Protein AF-W5TUC9-F1 (afdb_monomer_lite)

Radius of gyration: 22.53 Å; chains: 1; bounding box: 46×26×66 Å

Foldseek 3Di:
DPPPDPVVLVVLVVVLVVVLVVCVVPDVPGDQPDPVNVVVVVVSVVVVVVVVVVVVVVVVVVVVVVVVVVVVVVVVVVVVD

Structure (mmCIF, N/CA/C/O backbone):
data_AF-W5TUC9-F1
#
_entry.id   AF-W5TUC9-F1
#
loop_
_atom_site.group_PDB
_atom_site.id
_atom_site.type_symbol
_atom_site.label_atom_id
_atom_site.label_alt_id
_atom_site.label_comp_id
_atom_site.label_asym_id
_atom_site.label_entity_id
_atom_site.label_seq_id
_atom_site.pdbx_PDB_ins_code
_atom_site.Cartn_x
_atom_site.Cartn_y
_atom_site.Cartn_z
_atom_site.occupancy
_atom_site.B_iso_or_equiv
_atom_site.auth_seq_id
_atom_site.auth_comp_id
_atom_site.auth_asym_id
_atom_site.auth_atom_id
_atom_site.pdbx_PDB_model_num
ATOM 1 N N . MET A 1 1 ? 11.339 17.866 -2.884 1.00 41.59 1 MET A N 1
ATOM 2 C CA . MET A 1 1 ? 10.787 16.635 -3.486 1.00 41.59 1 MET A CA 1
ATOM 3 C C . MET A 1 1 ? 9.533 16.323 -2.702 1.00 41.59 1 MET A C 1
ATOM 5 O O . MET A 1 1 ? 9.658 16.166 -1.498 1.00 41.59 1 MET A O 1
ATOM 9 N N . SER A 1 2 ? 8.351 16.366 -3.321 1.00 49.97 2 SER A N 1
ATOM 10 C CA . SER A 1 2 ? 7.154 15.855 -2.647 1.00 49.97 2 SER A CA 1
ATOM 11 C C . SER A 1 2 ? 7.355 14.356 -2.518 1.00 49.97 2 SER A C 1
ATOM 13 O O . SER A 1 2 ? 7.570 13.694 -3.531 1.00 49.97 2 SER A O 1
ATOM 15 N N . GLU A 1 3 ? 7.379 13.848 -1.296 1.00 58.69 3 GLU A N 1
ATOM 16 C CA . GLU A 1 3 ? 7.312 12.416 -1.044 1.00 58.69 3 GLU A CA 1
ATOM 17 C C . GLU A 1 3 ? 5.956 11.965 -1.598 1.00 58.69 3 GLU A C 1
ATOM 19 O O . GLU A 1 3 ? 4.904 12.376 -1.113 1.00 58.69 3 GLU A O 1
ATOM 24 N N . ILE A 1 4 ? 5.972 11.285 -2.747 1.00 66.25 4 ILE A N 1
ATOM 25 C CA . ILE A 1 4 ? 4.759 10.724 -3.338 1.00 66.25 4 ILE A CA 1
ATOM 26 C C . ILE A 1 4 ? 4.515 9.444 -2.555 1.00 66.25 4 ILE A C 1
ATOM 28 O O . ILE A 1 4 ? 5.039 8.385 -2.895 1.00 66.25 4 ILE A O 1
ATOM 32 N N . GLU A 1 5 ? 3.781 9.564 -1.456 1.00 65.56 5 GLU A N 1
ATOM 33 C CA . GLU A 1 5 ? 3.230 8.400 -0.781 1.00 65.56 5 GLU A CA 1
ATOM 34 C C . GLU A 1 5 ? 2.359 7.621 -1.786 1.00 65.56 5 GLU A C 1
ATOM 36 O O . GLU A 1 5 ? 1.529 8.229 -2.476 1.00 65.56 5 GLU A O 1
ATOM 41 N N . PRO A 1 6 ? 2.541 6.295 -1.932 1.00 82.44 6 PRO A N 1
ATOM 42 C CA . PRO A 1 6 ? 1.740 5.517 -2.865 1.00 82.44 6 PRO A CA 1
ATOM 43 C C . PRO A 1 6 ? 0.266 5.601 -2.459 1.00 82.44 6 PRO A C 1
ATOM 45 O O . PRO A 1 6 ? -0.110 5.143 -1.379 1.00 82.44 6 PRO A O 1
ATOM 48 N N . SER A 1 7 ? -0.580 6.168 -3.320 1.00 85.69 7 SER A N 1
ATOM 49 C CA . SER A 1 7 ? -2.006 6.393 -3.029 1.00 85.69 7 SER A CA 1
ATOM 50 C C . SER A 1 7 ? -2.736 5.117 -2.605 1.00 85.69 7 SER A C 1
ATOM 52 O O . SER A 1 7 ? -3.632 5.161 -1.767 1.00 85.69 7 SER A O 1
ATOM 54 N N . GLU A 1 8 ? -2.325 3.968 -3.138 1.00 85.56 8 GLU A N 1
ATOM 5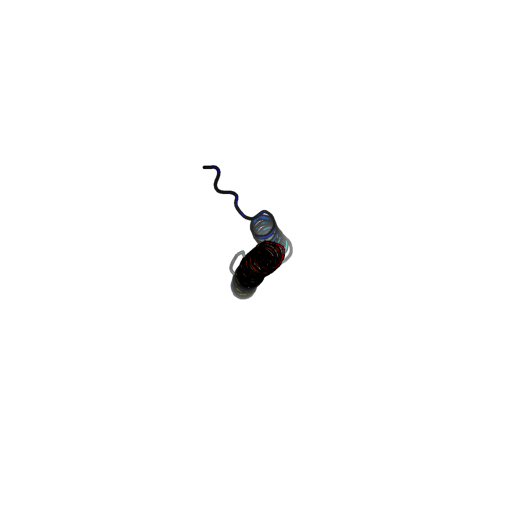5 C CA . GLU A 1 8 ? -2.869 2.662 -2.771 1.00 85.56 8 GLU A CA 1
ATOM 56 C C . GLU A 1 8 ? -2.537 2.258 -1.330 1.00 85.56 8 GLU A C 1
ATOM 58 O O . GLU A 1 8 ? -3.367 1.652 -0.652 1.00 85.56 8 GLU A O 1
ATOM 63 N N . VAL A 1 9 ? -1.341 2.607 -0.846 1.00 88.88 9 VAL A N 1
ATOM 64 C CA . VAL A 1 9 ? -0.929 2.359 0.542 1.00 88.88 9 VAL A CA 1
ATOM 65 C C . VAL A 1 9 ? -1.722 3.260 1.479 1.00 88.88 9 VAL A C 1
ATOM 67 O O . VAL A 1 9 ? -2.254 2.766 2.471 1.00 88.88 9 VAL A O 1
ATOM 70 N N . ILE A 1 10 ? -1.890 4.540 1.127 1.00 90.94 10 ILE A N 1
ATOM 71 C CA . ILE A 1 10 ? -2.740 5.474 1.883 1.00 90.94 10 ILE A CA 1
ATOM 72 C C . ILE A 1 10 ? -4.160 4.914 1.994 1.00 90.94 10 ILE A C 1
ATOM 74 O O . ILE A 1 10 ? -4.678 4.764 3.097 1.00 90.94 10 ILE A O 1
ATOM 78 N N . GLN A 1 11 ? -4.77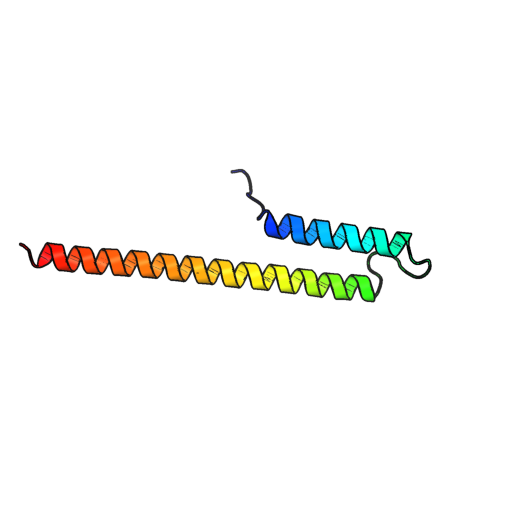1 4.526 0.872 1.00 91.75 11 GLN A N 1
ATOM 79 C CA . GLN A 1 11 ? -6.131 3.980 0.865 1.00 91.75 11 GLN A CA 1
ATOM 80 C C . GLN A 1 11 ? -6.262 2.704 1.701 1.00 91.75 11 GLN A C 1
ATOM 82 O O . GLN A 1 11 ? -7.280 2.512 2.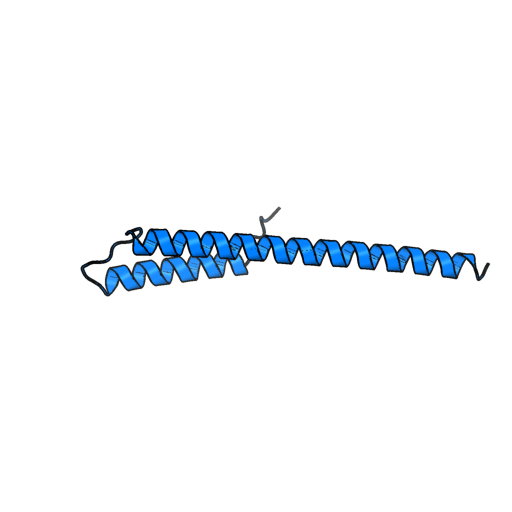372 1.00 91.75 11 GLN A O 1
ATOM 87 N N . ALA A 1 12 ? -5.255 1.827 1.677 1.00 92.31 12 ALA A N 1
ATOM 88 C CA . ALA A 1 12 ? -5.247 0.615 2.489 1.00 92.31 12 ALA A CA 1
ATOM 89 C C . ALA A 1 12 ? -5.215 0.944 3.991 1.00 92.31 12 ALA A C 1
ATOM 91 O O . ALA A 1 12 ? -5.978 0.364 4.768 1.00 92.31 12 ALA A O 1
ATOM 92 N N . VAL A 1 13 ? -4.385 1.912 4.388 1.00 94.06 13 VAL A N 1
ATOM 93 C CA . VAL A 1 13 ? -4.277 2.386 5.775 1.00 94.06 13 VAL A CA 1
ATOM 94 C C . VAL A 1 13 ? -5.569 3.072 6.220 1.00 94.06 13 VAL A C 1
ATOM 96 O O . VAL A 1 13 ? -6.113 2.724 7.267 1.00 94.06 13 VAL A O 1
ATOM 99 N N . GLU A 1 14 ? -6.113 3.990 5.421 1.00 94.38 14 GLU A N 1
ATOM 100 C CA . GLU A 1 14 ? -7.374 4.680 5.725 1.00 94.38 14 GLU A CA 1
ATOM 101 C C . GLU A 1 14 ? -8.543 3.698 5.855 1.00 94.38 14 GLU A C 1
ATOM 103 O O . GLU A 1 14 ? -9.355 3.804 6.777 1.00 94.38 14 GLU A O 1
ATOM 108 N N . SER A 1 15 ? -8.605 2.695 4.975 1.00 92.56 15 SER A N 1
ATOM 109 C CA . SER A 1 15 ? -9.628 1.647 5.031 1.00 92.56 15 SER A CA 1
ATOM 110 C C . SER A 1 15 ? -9.524 0.806 6.304 1.00 92.56 15 SER A C 1
ATOM 112 O O . SER A 1 15 ? -10.551 0.469 6.898 1.00 92.56 15 SER A O 1
ATOM 114 N N . TYR A 1 16 ? -8.302 0.480 6.739 1.00 93.69 16 TYR A N 1
ATOM 115 C CA . TYR A 1 16 ? -8.057 -0.214 8.003 1.00 93.69 16 TYR A CA 1
ATOM 116 C C . TYR A 1 16 ? -8.516 0.628 9.198 1.00 93.69 16 TYR A C 1
ATOM 118 O O . TYR A 1 16 ? -9.334 0.163 9.990 1.00 93.69 16 TYR A O 1
ATOM 126 N N . VAL A 1 17 ? -8.076 1.888 9.283 1.00 93.00 17 VAL A N 1
ATOM 127 C CA . VAL A 1 17 ? -8.460 2.804 10.370 1.00 93.00 17 VAL A CA 1
ATOM 128 C C . VAL A 1 17 ? -9.979 2.974 10.425 1.00 93.00 17 VAL A C 1
ATOM 130 O O . VAL A 1 17 ? -10.581 2.892 11.495 1.00 93.00 17 VAL A O 1
ATOM 133 N N . GLY A 1 18 ? -10.624 3.152 9.271 1.00 92.75 18 GLY A N 1
ATOM 134 C CA . GLY A 1 18 ? -12.076 3.278 9.184 1.00 92.75 18 GLY A CA 1
ATOM 135 C C . GLY A 1 18 ? -12.830 2.032 9.659 1.00 92.75 18 GLY A C 1
ATOM 136 O O . GLY A 1 18 ? -13.919 2.163 10.222 1.00 92.75 18 GLY A O 1
ATOM 137 N N . ARG A 1 19 ? -12.271 0.830 9.462 1.00 90.69 19 ARG A N 1
ATOM 138 C CA . ARG A 1 19 ? -12.826 -0.417 10.010 1.00 90.69 19 ARG A CA 1
ATOM 139 C C . ARG A 1 19 ? -12.661 -0.497 11.520 1.00 90.69 19 ARG A C 1
ATOM 141 O O . ARG A 1 19 ? -13.657 -0.719 12.196 1.00 90.69 19 ARG A O 1
ATOM 148 N N . GLU A 1 20 ? -11.456 -0.266 12.031 1.00 91.88 20 GLU A N 1
ATOM 149 C CA . GLU A 1 20 ? -11.170 -0.348 13.470 1.00 91.88 20 GLU A CA 1
ATOM 150 C C . GLU A 1 20 ? -12.056 0.607 14.274 1.00 91.88 20 GLU A C 1
ATOM 152 O O . GLU A 1 20 ? -12.679 0.214 15.259 1.00 91.88 20 GLU A O 1
ATOM 157 N N . LEU A 1 21 ? -12.190 1.854 13.812 1.00 91.31 21 LEU A N 1
ATOM 158 C CA . LEU A 1 21 ? -13.042 2.846 14.469 1.00 91.31 21 LEU A CA 1
ATOM 159 C C . LEU A 1 21 ? -14.524 2.468 14.415 1.00 91.31 21 LEU A C 1
ATOM 161 O O . LEU A 1 21 ? -15.252 2.675 15.385 1.00 91.31 21 LEU A O 1
ATOM 165 N N . ARG A 1 22 ? -14.984 1.907 13.292 1.00 90.06 22 ARG A N 1
ATOM 166 C CA . ARG A 1 22 ? -16.367 1.437 13.155 1.00 90.06 22 ARG A CA 1
ATOM 167 C C . ARG A 1 22 ? -16.644 0.265 14.087 1.00 90.06 22 ARG A C 1
ATOM 169 O O . ARG A 1 22 ? -17.674 0.262 14.751 1.00 90.06 22 ARG A O 1
ATOM 176 N N . ASP A 1 23 ? -15.736 -0.699 14.143 1.00 88.12 23 ASP A N 1
ATOM 177 C CA . ASP A 1 23 ? -15.891 -1.898 14.957 1.00 88.12 23 ASP A CA 1
ATOM 178 C C . ASP A 1 23 ? -15.853 -1.554 16.453 1.00 88.12 23 ASP A C 1
ATOM 180 O O . ASP A 1 23 ? -16.695 -2.045 17.203 1.00 88.12 23 ASP A O 1
ATOM 184 N N . ALA A 1 24 ? -14.967 -0.646 16.874 1.00 87.94 24 ALA A N 1
ATOM 185 C CA . ALA A 1 24 ? -14.939 -0.122 18.240 1.00 87.94 24 ALA A CA 1
ATOM 186 C C . ALA A 1 24 ? -16.215 0.663 18.606 1.00 87.94 24 ALA A C 1
ATOM 188 O O . ALA A 1 24 ? -16.686 0.600 19.737 1.00 87.94 24 ALA A O 1
ATOM 189 N N . ALA A 1 25 ? -16.810 1.388 17.652 1.00 88.88 25 ALA A N 1
ATOM 190 C CA . ALA A 1 25 ? -18.075 2.090 17.877 1.00 88.88 25 ALA A CA 1
ATOM 191 C C . ALA A 1 25 ? -19.290 1.144 17.907 1.00 88.88 25 ALA A C 1
ATOM 193 O O . ALA A 1 25 ? -20.287 1.434 18.569 1.00 88.88 25 ALA A O 1
ATOM 194 N N . GLN A 1 26 ? -19.235 0.035 17.166 1.00 91.56 26 GLN A N 1
ATOM 195 C CA . GLN A 1 26 ? -20.354 -0.889 16.989 1.00 91.56 26 GLN A CA 1
ATOM 196 C C . GLN A 1 26 ? -20.430 -1.957 18.087 1.00 91.56 26 GLN A C 1
ATOM 198 O O . GLN A 1 26 ? -21.530 -2.366 18.465 1.00 91.56 26 GLN A O 1
ATOM 203 N N . TYR A 1 27 ? -19.287 -2.430 18.582 1.00 86.31 27 TYR A N 1
ATOM 204 C CA . TYR A 1 27 ? -19.218 -3.545 19.518 1.00 86.31 27 TYR A CA 1
ATOM 205 C C . TYR A 1 27 ? -18.654 -3.087 20.860 1.00 86.31 27 TYR A C 1
ATOM 207 O O . TYR A 1 27 ? -17.517 -2.641 20.951 1.00 86.31 27 TYR A O 1
ATOM 215 N N . SER A 1 28 ? -19.423 -3.271 21.934 1.00 82.19 28 SER A N 1
ATOM 216 C CA . SER A 1 28 ? -19.032 -2.859 23.291 1.00 82.19 28 SER A CA 1
ATOM 217 C C . SER A 1 28 ? -17.825 -3.616 23.858 1.00 82.19 28 SER A C 1
ATOM 219 O O . SER A 1 28 ? -17.324 -3.261 24.918 1.00 82.19 28 SER A O 1
ATOM 221 N N . ASN A 1 29 ? -17.412 -4.703 23.205 1.00 82.75 29 ASN A N 1
ATOM 222 C CA . ASN A 1 29 ? -16.272 -5.537 23.577 1.00 82.75 29 ASN A CA 1
ATOM 223 C C . ASN A 1 29 ? -15.077 -5.373 22.625 1.00 82.75 29 ASN A C 1
ATOM 225 O O . ASN A 1 29 ? -14.195 -6.231 22.633 1.00 82.75 29 ASN A O 1
ATOM 229 N N . ARG A 1 30 ? -15.082 -4.339 21.777 1.00 82.31 30 ARG A N 1
ATOM 230 C CA . ARG A 1 30 ? -13.965 -4.012 20.896 1.00 82.31 30 ARG A CA 1
ATOM 231 C C . ARG A 1 30 ? -13.356 -2.676 21.259 1.00 82.31 30 ARG A C 1
ATOM 233 O O . ARG A 1 30 ? -14.061 -1.708 21.522 1.00 82.31 30 ARG A O 1
ATOM 240 N N . GLU A 1 31 ? -12.036 -2.637 21.197 1.00 81.06 31 GLU A N 1
ATOM 241 C CA . GLU A 1 31 ? -11.241 -1.423 21.317 1.00 81.06 31 GLU A CA 1
ATOM 242 C C . GLU A 1 31 ? -10.208 -1.401 20.185 1.00 81.06 31 GLU A C 1
ATOM 244 O O . GLU A 1 31 ? -9.765 -2.468 19.743 1.00 81.06 31 GLU A O 1
ATOM 249 N N . PRO A 1 32 ? -9.799 -0.214 19.704 1.00 73.50 32 PRO A N 1
ATOM 250 C CA . PRO A 1 32 ? -8.703 -0.121 18.750 1.00 73.50 32 PRO A CA 1
ATOM 251 C C . PRO A 1 32 ? -7.461 -0.839 19.292 1.00 73.50 32 PRO A C 1
ATOM 253 O O . PRO A 1 32 ? -7.066 -0.610 20.435 1.00 73.50 32 PRO A O 1
ATOM 256 N N . PHE A 1 33 ? -6.835 -1.677 18.460 1.00 76.50 33 PHE A N 1
ATOM 257 C CA . PHE A 1 33 ? -5.680 -2.509 18.838 1.00 76.50 33 PHE A CA 1
ATOM 258 C C . PHE A 1 33 ? -5.956 -3.593 19.895 1.00 76.50 33 PHE A C 1
ATOM 260 O O . PHE A 1 33 ? -5.028 -4.051 20.568 1.00 76.50 33 PHE A O 1
ATOM 267 N N . ASP A 1 34 ? -7.196 -4.075 20.011 1.00 85.25 34 ASP A N 1
ATOM 268 C CA . ASP A 1 34 ? -7.447 -5.362 20.663 1.00 85.25 34 ASP A CA 1
ATOM 269 C C . ASP A 1 34 ? -6.745 -6.524 19.914 1.00 85.25 34 ASP A C 1
ATOM 271 O O . ASP A 1 34 ? -6.120 -6.338 18.865 1.00 85.25 34 ASP A O 1
ATOM 275 N N . GLN A 1 35 ? -6.818 -7.759 20.430 1.00 84.00 35 GLN A N 1
ATOM 276 C CA . GLN A 1 35 ? -6.178 -8.910 19.766 1.00 84.00 35 GLN A CA 1
ATOM 277 C C . GLN A 1 35 ? -6.601 -9.075 18.298 1.00 84.00 35 GLN A C 1
ATOM 279 O O . GLN A 1 35 ? -5.786 -9.492 17.471 1.00 84.00 35 GLN A O 1
ATOM 284 N N . SER A 1 36 ? -7.856 -8.758 17.969 1.00 83.88 36 SER A N 1
ATOM 285 C CA . SER A 1 36 ? -8.334 -8.817 16.592 1.00 83.88 36 SER A CA 1
ATOM 286 C C . SER A 1 36 ? -7.800 -7.656 15.753 1.00 83.88 36 SER A C 1
ATOM 288 O O . SER A 1 36 ? -7.331 -7.912 14.645 1.00 83.88 36 SER A O 1
ATOM 290 N N . GLY A 1 37 ? -7.748 -6.444 16.313 1.00 84.88 37 GLY A N 1
ATOM 291 C CA . GLY A 1 37 ? -7.157 -5.254 15.701 1.00 84.88 37 GLY A CA 1
ATOM 292 C C . GLY A 1 37 ? -5.670 -5.430 15.379 1.00 84.88 37 GLY A C 1
ATOM 293 O O . GLY A 1 37 ? -5.223 -5.157 14.263 1.00 84.88 37 GLY A O 1
ATOM 294 N N . ILE A 1 38 ? -4.897 -5.997 16.313 1.00 89.44 38 ILE A N 1
ATOM 295 C CA . ILE A 1 38 ? -3.473 -6.325 16.115 1.00 89.44 38 ILE A CA 1
ATOM 296 C C . ILE A 1 38 ? -3.298 -7.338 14.982 1.00 89.44 38 ILE A C 1
ATOM 298 O O . ILE A 1 38 ? -2.402 -7.200 14.146 1.00 89.44 38 ILE A O 1
ATOM 302 N N . TRP A 1 39 ? -4.151 -8.360 14.923 1.00 90.06 39 TRP A N 1
ATOM 303 C CA . TRP A 1 39 ? -4.082 -9.339 13.845 1.00 90.06 39 TRP A CA 1
ATOM 304 C C . TRP A 1 39 ? -4.381 -8.706 12.480 1.00 90.06 39 TRP A C 1
ATOM 306 O O . TRP A 1 39 ? -3.627 -8.928 11.529 1.00 90.06 39 TRP A O 1
ATOM 316 N N . SER A 1 40 ? -5.411 -7.860 12.379 1.00 89.50 40 SER A N 1
ATOM 317 C CA . SER A 1 40 ? -5.698 -7.118 11.145 1.00 89.50 40 SER A CA 1
ATOM 318 C C . SER A 1 40 ? -4.588 -6.140 10.763 1.00 89.50 40 SER A C 1
ATOM 320 O O . SER A 1 40 ? -4.306 -5.986 9.575 1.00 89.50 40 SER A O 1
ATOM 322 N N . LEU A 1 41 ? -3.890 -5.542 11.733 1.00 92.50 41 LEU A N 1
ATOM 323 C CA . LEU A 1 41 ? -2.719 -4.708 11.465 1.00 92.50 41 LEU A CA 1
ATOM 324 C C . LEU A 1 41 ? -1.587 -5.516 10.817 1.00 92.50 41 LEU A C 1
ATOM 326 O O . LEU A 1 41 ? -0.970 -5.066 9.851 1.00 92.50 41 LEU A O 1
ATOM 330 N N . HIS A 1 42 ? -1.330 -6.732 11.305 1.00 94.19 42 HIS A N 1
ATOM 331 C CA . HIS A 1 42 ? -0.346 -7.623 10.687 1.00 94.19 42 HIS A CA 1
ATOM 332 C C . HIS A 1 42 ? -0.736 -8.025 9.262 1.00 94.19 42 HIS A C 1
ATOM 334 O O . HIS A 1 42 ? 0.137 -8.115 8.396 1.00 94.19 42 HIS A O 1
ATOM 340 N N . GLN A 1 43 ? -2.027 -8.243 8.998 1.00 93.75 43 GLN A N 1
ATOM 341 C CA . GLN A 1 43 ? -2.499 -8.487 7.635 1.00 93.75 43 GLN A CA 1
ATOM 342 C C . GLN A 1 43 ? -2.268 -7.278 6.728 1.00 93.75 43 GLN A C 1
ATOM 344 O O . GLN A 1 43 ? -1.710 -7.441 5.646 1.00 93.75 43 GLN A O 1
ATOM 349 N N . LEU A 1 44 ? -2.603 -6.070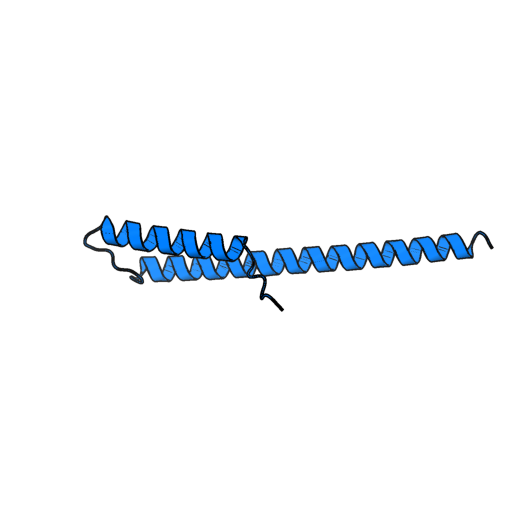 7.191 1.00 95.00 44 LEU A N 1
ATOM 350 C CA . LEU A 1 44 ? -2.352 -4.839 6.443 1.00 95.00 44 LEU A CA 1
ATOM 351 C C . LEU A 1 44 ? -0.864 -4.690 6.095 1.00 95.00 44 LEU A C 1
ATOM 353 O O . LEU A 1 44 ? -0.516 -4.435 4.943 1.00 95.00 44 LEU A O 1
ATOM 357 N N . ALA A 1 45 ? 0.023 -4.891 7.074 1.00 94.75 45 ALA A N 1
ATOM 358 C CA . ALA A 1 45 ? 1.465 -4.801 6.861 1.00 94.75 45 ALA A CA 1
ATOM 359 C C . ALA A 1 45 ? 1.961 -5.823 5.824 1.00 94.75 45 ALA A C 1
ATOM 361 O O . ALA A 1 45 ? 2.761 -5.486 4.948 1.00 94.75 45 ALA A O 1
ATOM 362 N N . ARG A 1 46 ? 1.457 -7.063 5.888 1.00 95.25 46 ARG A N 1
ATOM 363 C CA . ARG A 1 46 ? 1.750 -8.105 4.896 1.00 95.25 46 ARG A CA 1
ATOM 364 C C . ARG A 1 46 ? 1.314 -7.681 3.4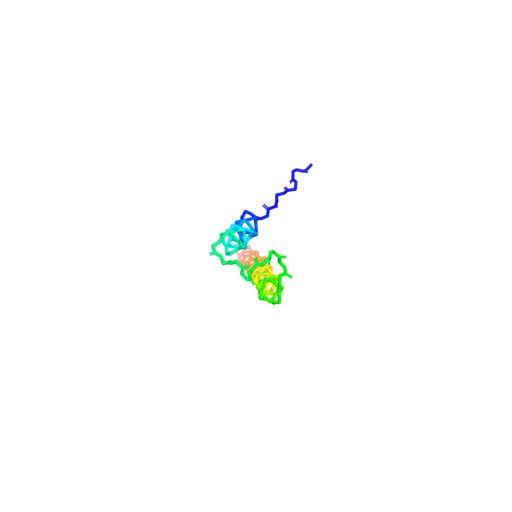94 1.00 95.25 46 ARG A C 1
ATOM 366 O O . ARG A 1 46 ? 2.081 -7.870 2.552 1.00 95.25 46 ARG A O 1
ATOM 373 N N . ASP A 1 47 ? 0.112 -7.135 3.356 1.00 93.00 47 ASP A N 1
ATOM 374 C CA . ASP A 1 47 ? -0.451 -6.768 2.056 1.00 93.00 47 ASP A CA 1
ATOM 375 C C . ASP A 1 47 ? 0.297 -5.586 1.427 1.00 93.00 47 ASP A C 1
ATOM 377 O O . ASP A 1 47 ? 0.605 -5.620 0.234 1.00 93.00 47 ASP A O 1
ATOM 381 N N . ILE A 1 48 ? 0.665 -4.578 2.226 1.00 94.75 48 ILE A N 1
ATOM 382 C CA . ILE A 1 48 ? 1.508 -3.456 1.782 1.00 94.75 48 ILE A CA 1
ATOM 383 C C . ILE A 1 48 ? 2.869 -3.969 1.304 1.00 94.75 48 ILE A C 1
ATOM 385 O O . ILE A 1 48 ? 3.331 -3.598 0.225 1.00 94.75 48 ILE A O 1
ATOM 389 N N . TYR A 1 49 ? 3.501 -4.856 2.077 1.00 92.38 49 TYR A N 1
ATOM 390 C CA . TYR A 1 49 ? 4.789 -5.429 1.699 1.00 92.38 49 TYR A CA 1
ATOM 391 C C . TYR A 1 49 ? 4.698 -6.229 0.393 1.00 92.38 49 TYR A C 1
ATOM 393 O O . TYR A 1 49 ? 5.520 -6.048 -0.505 1.00 92.38 49 TYR A O 1
ATOM 401 N N . ALA A 1 50 ? 3.678 -7.081 0.256 1.00 91.44 50 ALA A N 1
ATOM 402 C CA . ALA A 1 50 ? 3.464 -7.880 -0.947 1.00 91.44 50 ALA A CA 1
ATOM 403 C C . ALA A 1 50 ? 3.279 -7.008 -2.199 1.00 91.44 50 ALA A C 1
ATOM 405 O O . ALA A 1 50 ? 3.862 -7.313 -3.239 1.00 91.44 50 ALA A O 1
ATOM 406 N N . ARG A 1 51 ? 2.529 -5.902 -2.091 1.00 91.44 51 ARG A N 1
ATOM 407 C CA . ARG A 1 51 ? 2.370 -4.923 -3.180 1.00 91.44 51 ARG A CA 1
ATOM 408 C C . ARG A 1 51 ? 3.697 -4.292 -3.578 1.00 91.44 51 ARG A C 1
ATOM 410 O O . ARG A 1 51 ? 4.038 -4.302 -4.753 1.00 91.44 51 ARG A O 1
ATOM 417 N N . GLY A 1 52 ? 4.479 -3.827 -2.602 1.00 90.38 52 GLY A N 1
ATOM 418 C CA . GLY A 1 52 ? 5.791 -3.236 -2.875 1.00 90.38 52 GLY A CA 1
ATOM 419 C C . GLY A 1 52 ? 6.742 -4.200 -3.594 1.00 90.38 52 GLY A C 1
ATOM 420 O O . GLY A 1 52 ? 7.478 -3.792 -4.493 1.00 90.38 52 GLY A O 1
ATOM 421 N N . VAL A 1 53 ? 6.700 -5.491 -3.246 1.00 91.62 53 VAL A N 1
ATOM 422 C CA . VAL A 1 53 ? 7.484 -6.529 -3.936 1.00 91.62 53 VAL A CA 1
ATOM 423 C C . VAL A 1 53 ? 7.008 -6.738 -5.376 1.00 91.62 53 VAL A C 1
ATOM 425 O O . VAL A 1 53 ? 7.842 -6.825 -6.279 1.00 91.62 53 VAL A O 1
ATOM 428 N N . ASP A 1 54 ? 5.697 -6.811 -5.614 1.00 91.56 54 ASP A N 1
ATOM 429 C CA . ASP A 1 54 ? 5.139 -6.975 -6.963 1.00 91.56 54 ASP A CA 1
ATOM 430 C C . ASP A 1 54 ? 5.476 -5.769 -7.858 1.00 91.56 54 ASP A C 1
ATOM 432 O O . ASP A 1 54 ? 6.018 -5.938 -8.952 1.00 91.56 54 ASP A O 1
ATOM 436 N N . ASP A 1 55 ? 5.283 -4.546 -7.358 1.00 89.25 55 ASP A N 1
ATOM 437 C CA . ASP A 1 55 ? 5.625 -3.312 -8.074 1.00 89.25 55 ASP A CA 1
ATOM 438 C C . ASP A 1 55 ? 7.118 -3.238 -8.411 1.00 89.25 55 ASP A C 1
ATOM 440 O O . ASP A 1 55 ? 7.492 -2.947 -9.552 1.00 89.25 55 ASP A O 1
ATOM 444 N N . GLY A 1 56 ? 7.985 -3.567 -7.449 1.00 89.19 56 GLY A N 1
ATOM 445 C CA . GLY A 1 56 ? 9.429 -3.637 -7.674 1.00 89.19 56 GLY A CA 1
ATOM 446 C C . GLY A 1 56 ? 9.805 -4.673 -8.737 1.00 89.19 56 GLY A C 1
ATOM 447 O O . GLY A 1 56 ? 10.621 -4.397 -9.618 1.00 89.19 56 GLY A O 1
ATOM 448 N N . THR A 1 57 ? 9.160 -5.841 -8.710 1.00 94.31 57 THR A N 1
ATOM 449 C CA . THR A 1 57 ? 9.384 -6.917 -9.690 1.00 94.31 57 THR A CA 1
ATOM 450 C C . THR A 1 57 ? 8.970 -6.487 -11.098 1.00 94.31 57 THR A C 1
ATOM 452 O O . THR A 1 57 ? 9.686 -6.748 -12.068 1.00 94.31 57 THR A O 1
ATOM 455 N N . ARG A 1 58 ? 7.837 -5.789 -11.226 1.00 92.38 58 ARG A N 1
ATOM 456 C CA . ARG A 1 58 ? 7.347 -5.264 -12.509 1.00 92.38 58 ARG A CA 1
ATOM 457 C C . ARG A 1 58 ? 8.282 -4.204 -13.077 1.00 92.38 58 ARG A C 1
ATOM 459 O O . ARG A 1 58 ? 8.651 -4.300 -14.246 1.00 92.38 58 ARG A O 1
ATOM 466 N N . GLN A 1 59 ? 8.720 -3.250 -12.254 1.00 92.44 59 GLN A N 1
ATOM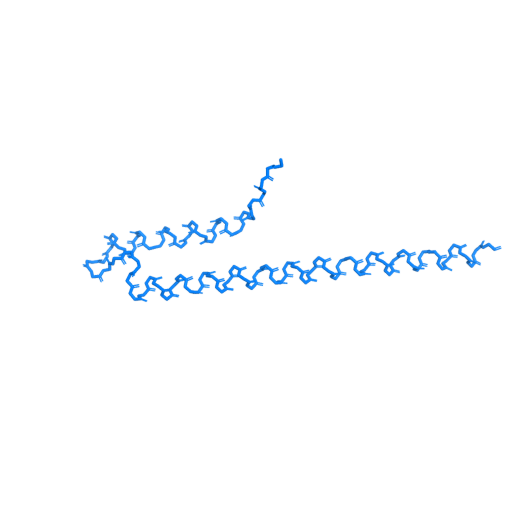 467 C CA . GLN A 1 59 ? 9.669 -2.221 -12.688 1.00 92.44 59 GLN A CA 1
ATOM 468 C C . GLN A 1 59 ? 10.993 -2.826 -13.160 1.00 92.44 59 GLN A C 1
ATOM 470 O O . GLN A 1 59 ? 11.548 -2.394 -14.171 1.00 92.44 59 GLN A O 1
ATOM 475 N N . GLU A 1 60 ? 11.500 -3.840 -12.462 1.00 93.94 60 GLU A N 1
ATOM 476 C CA . GLU A 1 60 ? 12.722 -4.531 -12.872 1.00 93.94 60 GLU A CA 1
ATOM 477 C C . GLU A 1 60 ? 12.535 -5.255 -14.215 1.00 93.94 60 GLU A C 1
ATOM 479 O O . GLU A 1 60 ? 13.361 -5.124 -15.123 1.00 93.94 60 GLU A O 1
ATOM 484 N N . ALA A 1 61 ? 11.404 -5.938 -14.406 1.00 93.69 61 ALA A N 1
ATOM 485 C CA . ALA A 1 61 ? 11.079 -6.580 -15.678 1.00 93.69 61 ALA A CA 1
ATOM 486 C C . ALA A 1 61 ? 10.975 -5.570 -16.837 1.00 93.69 61 ALA A C 1
ATOM 488 O O . ALA A 1 61 ? 11.439 -5.844 -17.947 1.00 93.69 61 ALA A O 1
ATOM 489 N N . GLU A 1 62 ? 10.395 -4.392 -16.603 1.00 94.12 62 GLU A N 1
ATOM 490 C CA . GLU A 1 62 ? 10.330 -3.316 -17.596 1.00 94.12 62 GLU A CA 1
ATOM 491 C C . GLU A 1 62 ? 11.720 -2.800 -17.971 1.00 94.12 62 GLU A C 1
ATOM 493 O O . GLU A 1 62 ? 12.035 -2.691 -19.160 1.00 94.12 62 GLU A O 1
ATOM 498 N N . ARG A 1 63 ? 12.591 -2.559 -16.984 1.00 93.62 63 ARG A N 1
ATOM 499 C CA . ARG A 1 63 ? 13.983 -2.143 -17.223 1.00 93.62 63 ARG A CA 1
ATOM 500 C C . ARG A 1 63 ? 14.724 -3.146 -18.102 1.00 93.62 63 ARG A C 1
ATOM 502 O O . ARG A 1 63 ? 15.373 -2.751 -19.073 1.00 93.62 63 ARG A O 1
ATOM 509 N N . GLN A 1 64 ? 14.576 -4.437 -17.817 1.00 94.88 64 GLN A N 1
ATOM 510 C CA . GLN A 1 64 ? 15.193 -5.501 -18.608 1.00 94.88 64 GLN A CA 1
ATOM 511 C C . GLN A 1 64 ? 14.652 -5.543 -20.041 1.00 94.88 64 GLN A C 1
ATOM 513 O O . GLN A 1 64 ? 15.431 -5.649 -20.989 1.00 94.88 64 GLN A O 1
ATOM 518 N N . ARG A 1 65 ? 13.334 -5.395 -20.230 1.00 93.88 65 ARG A N 1
ATOM 519 C CA . ARG A 1 65 ? 12.718 -5.321 -21.568 1.00 93.88 65 ARG A CA 1
ATOM 520 C C . ARG A 1 65 ? 13.240 -4.130 -22.365 1.00 93.88 65 ARG A C 1
ATOM 522 O O . ARG A 1 65 ? 13.571 -4.279 -23.541 1.00 93.88 65 ARG A O 1
ATOM 529 N N . HIS A 1 66 ? 13.355 -2.963 -21.735 1.00 94.00 66 HIS A N 1
ATOM 530 C CA . HIS A 1 66 ? 13.929 -1.783 -22.375 1.00 94.00 66 HIS A CA 1
ATOM 531 C C . HIS A 1 66 ? 15.384 -2.006 -22.785 1.00 94.00 66 HIS A C 1
ATOM 533 O O . HIS A 1 66 ? 15.754 -1.645 -23.902 1.00 94.00 66 HIS A O 1
ATOM 539 N N . GLN A 1 67 ? 16.194 -2.639 -21.932 1.00 94.50 67 GLN A N 1
ATOM 540 C CA . GLN A 1 67 ? 17.575 -2.965 -22.276 1.00 94.50 67 GLN A CA 1
ATOM 541 C C . GLN A 1 67 ? 17.653 -3.907 -23.481 1.00 94.50 67 GLN A C 1
ATOM 543 O O . GLN A 1 67 ? 18.305 -3.576 -24.466 1.00 94.50 67 GLN A O 1
ATOM 548 N N . GLN A 1 68 ? 16.906 -5.012 -23.460 1.00 93.25 68 GLN A N 1
ATOM 549 C CA . GLN A 1 68 ? 16.885 -5.975 -24.565 1.00 93.25 68 GLN A CA 1
ATOM 550 C C . GLN A 1 68 ? 16.440 -5.341 -25.888 1.00 93.25 68 GLN A C 1
ATOM 552 O O . GLN A 1 68 ? 16.966 -5.676 -26.948 1.00 93.25 68 GLN A O 1
ATOM 557 N N . ASN A 1 69 ? 15.474 -4.421 -25.846 1.00 94.19 69 ASN A N 1
ATOM 558 C CA . ASN A 1 69 ? 15.031 -3.703 -27.037 1.00 94.19 69 ASN A CA 1
ATOM 559 C C . ASN A 1 69 ? 16.128 -2.784 -27.588 1.00 94.19 69 ASN A C 1
ATOM 561 O O . ASN A 1 69 ? 16.312 -2.743 -28.804 1.00 94.19 69 ASN A O 1
ATOM 565 N N . ARG A 1 70 ? 16.882 -2.099 -26.716 1.00 93.12 70 ARG A N 1
ATOM 566 C CA . ARG A 1 70 ? 18.039 -1.287 -27.127 1.00 93.12 70 ARG A CA 1
ATOM 567 C C . ARG A 1 70 ? 19.130 -2.147 -27.758 1.00 93.12 70 ARG A C 1
ATOM 569 O O . ARG A 1 70 ? 19.596 -1.808 -28.840 1.00 93.12 70 ARG A O 1
ATOM 576 N N . ASP A 1 71 ? 19.463 -3.280 -27.147 1.00 93.88 71 ASP A N 1
ATOM 577 C CA . ASP A 1 71 ? 20.487 -4.196 -27.665 1.00 93.88 71 ASP A CA 1
ATOM 578 C C . ASP A 1 71 ? 20.089 -4.760 -29.038 1.00 93.88 71 ASP A C 1
ATOM 580 O O . ASP A 1 71 ? 20.897 -4.811 -29.966 1.00 93.88 71 ASP A O 1
ATOM 584 N N . ARG A 1 72 ? 18.812 -5.133 -29.203 1.00 92.25 72 ARG A N 1
ATOM 585 C CA . ARG A 1 72 ? 18.268 -5.590 -30.491 1.00 92.25 72 ARG A CA 1
ATOM 586 C C . ARG A 1 72 ? 18.300 -4.500 -31.555 1.00 92.25 72 ARG A C 1
ATOM 588 O O . ARG A 1 72 ? 18.580 -4.820 -32.706 1.00 92.25 72 ARG A O 1
ATOM 595 N N . GLN A 1 73 ? 17.983 -3.256 -31.197 1.00 92.31 73 GLN A N 1
ATOM 596 C CA . GLN A 1 73 ? 18.024 -2.143 -32.143 1.00 92.31 73 GLN A CA 1
ATOM 597 C C . GLN A 1 73 ? 19.463 -1.862 -32.581 1.00 92.31 73 GLN A C 1
ATOM 599 O O . GLN A 1 73 ? 19.731 -1.862 -33.776 1.00 92.31 73 GLN A O 1
ATOM 604 N N . ALA A 1 74 ? 20.401 -1.775 -31.635 1.00 91.81 74 ALA A N 1
ATOM 605 C CA . ALA A 1 74 ? 21.819 -1.592 -31.938 1.00 91.81 74 ALA A CA 1
ATOM 606 C C . ALA A 1 74 ? 22.375 -2.709 -32.842 1.00 91.81 74 ALA A C 1
ATOM 608 O O . ALA A 1 74 ? 23.143 -2.445 -33.762 1.00 91.81 74 ALA A O 1
ATOM 609 N N . ALA A 1 75 ? 21.954 -3.959 -32.623 1.00 90.94 75 ALA A N 1
ATOM 610 C CA . ALA A 1 75 ? 22.353 -5.087 -33.463 1.00 90.94 75 ALA A CA 1
ATOM 611 C C . ALA A 1 75 ? 21.763 -5.042 -34.885 1.00 90.94 75 ALA A C 1
ATOM 613 O O . ALA A 1 75 ? 22.371 -5.596 -35.799 1.00 90.94 75 ALA A O 1
ATOM 614 N N . LYS A 1 76 ? 20.585 -4.434 -35.080 1.00 89.38 76 LYS A N 1
ATOM 615 C CA . LYS A 1 76 ? 20.021 -4.192 -36.417 1.00 89.38 76 LYS A CA 1
ATOM 616 C C . LYS A 1 76 ? 20.782 -3.079 -37.123 1.00 89.38 76 LYS A C 1
ATOM 618 O O . LYS A 1 76 ? 21.271 -3.299 -38.221 1.00 89.38 76 LYS A O 1
ATOM 623 N N . ASP A 1 77 ? 20.974 -1.954 -36.440 1.00 85.38 77 ASP A N 1
ATOM 624 C CA . ASP A 1 77 ? 21.679 -0.795 -36.989 1.00 85.38 77 ASP A CA 1
ATOM 625 C C . ASP A 1 77 ? 23.117 -1.158 -37.405 1.00 85.38 77 ASP A C 1
ATOM 627 O O . ASP A 1 77 ? 23.599 -0.702 -38.432 1.00 85.38 77 ASP A O 1
ATOM 631 N N . ALA A 1 78 ? 23.788 -2.045 -36.660 1.00 81.88 78 ALA A N 1
ATOM 632 C CA . ALA A 1 78 ? 25.122 -2.545 -36.999 1.00 81.88 78 ALA A CA 1
ATOM 633 C C . ALA A 1 78 ? 25.163 -3.553 -38.166 1.00 81.88 78 ALA A C 1
ATOM 635 O O . ALA A 1 78 ? 26.247 -3.858 -38.654 1.00 81.88 78 ALA A O 1
ATOM 636 N N . ARG A 1 79 ? 24.023 -4.130 -38.570 1.00 74.19 79 ARG A N 1
ATOM 637 C CA . ARG A 1 79 ? 23.914 -5.053 -39.718 1.00 74.19 79 ARG A CA 1
ATOM 638 C C . ARG A 1 79 ? 23.534 -4.345 -41.015 1.00 74.19 79 ARG A C 1
ATOM 640 O O . ARG A 1 79 ? 23.780 -4.902 -42.080 1.00 74.19 79 ARG A O 1
ATOM 647 N N . ASP A 1 80 ? 22.927 -3.169 -40.905 1.00 70.19 80 ASP A N 1
ATOM 648 C CA . ASP A 1 80 ? 22.482 -2.347 -42.032 1.00 70.19 80 ASP A CA 1
ATOM 649 C C . ASP A 1 80 ? 23.556 -1.320 -42.481 1.00 70.19 80 ASP A C 1
ATOM 651 O O . ASP A 1 80 ? 23.288 -0.486 -43.348 1.00 70.19 80 ASP A O 1
ATOM 655 N N . VAL A 1 81 ? 24.770 -1.400 -41.911 1.00 56.12 81 VAL A N 1
ATOM 656 C CA . VAL A 1 81 ? 25.996 -0.647 -42.262 1.00 56.12 81 VAL A CA 1
ATOM 657 C C . VAL A 1 81 ? 27.026 -1.599 -42.858 1.00 56.12 81 VAL A C 1
ATOM 659 O O . VAL A 1 81 ? 27.650 -1.217 -43.873 1.00 56.12 81 VAL A O 1
#

Secondary structure (DSSP, 8-state):
------HHHHHHHHHHHHHHHHHHHH-TT--TTSHHHHHHHHHHHHHHHHHHHHHHHHHHHHHHHHHHHHHHHHHHHTT--

Sequence (81 aa):
MSEIEPSEVIQAVESYVGRELRDAAQYSNREPFDQSGIWSLHQLARDIYARGVDDGTRQEAERQRHQQNRDRQAAKDARDV

pLDDT: mean 87.2, std 10.4, range [41.59, 95.25]

Organism: NCBI:txid1415166